Protein AF-A0A0F6R315-F1 (afdb_monomer)

Mean predicted aligned error: 1.96 Å

Organism: Cinnamomum camphora (NCBI:txid13429)

Solvent-accessible surface area (backbone atoms only — not comparable to full-atom values): 7982 Å² total; per-residue (Å²): 88,78,26,63,46,98,45,67,68,57,19,49,53,44,47,52,52,43,52,74,71,65,54,63,51,37,29,35,39,36,64,77,54,25,64,74,49,33,33,52,50,34,52,53,23,65,81,63,70,35,44,36,38,33,41,60,54,72,47,69,83,38,34,63,52,94,90,56,75,50,55,55,58,58,58,48,49,52,39,61,72,44,43,46,48,28,35,64,60,45,48,48,79,25,77,48,88,42,60,62,53,47,40,52,38,40,48,44,65,34,46,49,46,67,41,74,59,33,68,84,28,68,31,87,58,62,44,76,44,87,79,53,78,50,28,48,69,35,67,65,52,73,76,80,135

Nearest PDB structures (foldseek):
  4mkv-assembly1_A  TM=1.005E+00  e=8.716E-26  Pisum sativum
  2vdi-assembly1_E  TM=1.005E+00  e=4.556E-25  Chlamydomonas reinhardtii
  1rbl-assembly1_A  TM=1.005E+00  e=1.732E-24  Synechococcus elongatus PCC 6301
  6kyj-assembly1_A  TM=9.730E-01  e=3.110E-25  Oryza sativa
  7smk-assembly1_A  TM=9.695E-01  e=6.104E-23  Halothiobacillus neapolitanus c2

InterPro domains:
  IPR000685 Ribulose bisphosphate carboxylase, large subunit, C-terminal [PF00016] (1-145)
  IPR033966 RuBisCO [PTHR42704] (1-145)
  IPR036376 Ribulose bisphosphate carboxylase, large subunit, C-terminal domain superfamily [G3DSA:3.20.20.110] (1-145)
  IPR036376 Ribulose bisphosphate carboxylase, large subunit, C-terminal domain superfamily [SSF51649] (1-145)

pLDDT: mean 98.46, std 0.75, range [94.44, 98.94]

Foldseek 3Di:
DELQDPDLVSSVVVVVVCLVVVPQEYEYADVVSHLVSLLVVQVVCVVRNHAYAYEPPPVCVA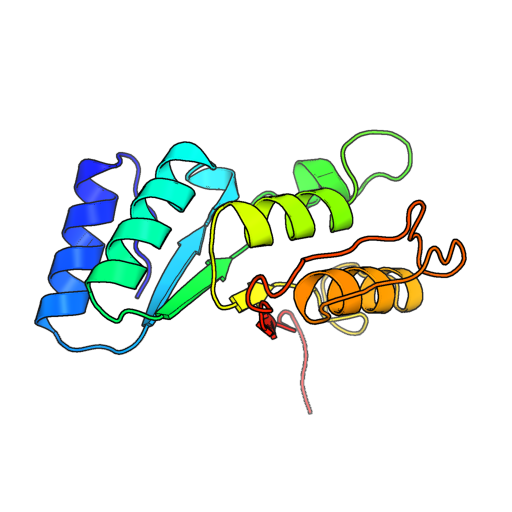AVDPVGHDHVLVVLLSDLVSHHQAYALEACPAPDDDDDLLSVQSLCVQAPQWDCQDVSNPRHHIDHNPPRHHHHYDYDHHDDD

Sequence (145 aa):
LNATAGTCEEMIKRAVFARELGVPIVMHDYLTGGFTANTTLAHYCRDNGLLLHIHRAMHAVIDRQKNHGMHFRVLAKALRMSGGDHVHAGTVVGKLEGERDITLGFVDLLRDDFIEKDRSRGIYFTQDWVSMPGVLPVASGGIHV

Radius of gyration: 15.63 Å; Cα contacts (8 Å, |Δi|>4): 244; chains: 1; bounding box: 34×31×40 Å

Secondary structure (DSSP, 8-state):
-B---SSHHHHHHHHHHHHHTT-SEEEEEHHHH-HHHHHHHHHHHHHHT-EEEEE-TTHHHHHS-TTSS--HHHHHHHHHHH--SEEE---SSSSS---HHHHHHHHHHHH-SEE---TTTT--S-EE-TTPPP-EEE--SS---

Structure (mmCIF, N/CA/C/O backbone):
data_AF-A0A0F6R315-F1
#
_entry.id   AF-A0A0F6R315-F1
#
loop_
_atom_site.group_PDB
_atom_site.id
_atom_site.type_symbol
_atom_site.label_atom_id
_atom_site.label_alt_id
_atom_site.label_comp_id
_atom_site.label_asym_id
_atom_site.label_entity_id
_atom_site.label_seq_id
_atom_site.pdbx_PDB_ins_code
_atom_site.Cartn_x
_atom_site.Cartn_y
_atom_site.Cartn_z
_atom_site.occupancy
_atom_site.B_iso_or_equiv
_atom_site.auth_seq_id
_atom_site.auth_comp_id
_atom_site.auth_asym_id
_atom_site.auth_atom_id
_atom_site.pdbx_PDB_model_num
ATOM 1 N N . LEU A 1 1 ? -12.553 2.797 7.175 1.00 97.50 1 LEU A N 1
ATOM 2 C CA . LEU A 1 1 ? -12.446 4.021 8.019 1.00 97.50 1 LEU A CA 1
ATOM 3 C C . LEU A 1 1 ? -10.987 4.484 8.056 1.00 97.50 1 LEU A C 1
ATOM 5 O O . LEU A 1 1 ? -10.133 3.614 8.143 1.00 97.50 1 LEU A O 1
ATOM 9 N N . ASN A 1 2 ? -10.673 5.785 7.947 1.00 98.75 2 ASN A N 1
ATOM 10 C CA . ASN A 1 2 ? -9.274 6.256 7.898 1.00 98.75 2 ASN A CA 1
ATOM 11 C C . ASN A 1 2 ? -8.669 6.458 9.301 1.00 98.75 2 ASN A C 1
ATOM 13 O O . ASN A 1 2 ? -9.157 7.281 10.077 1.00 98.75 2 ASN A O 1
ATOM 17 N N . ALA A 1 3 ? -7.599 5.717 9.601 1.00 98.81 3 ALA A N 1
ATOM 18 C CA . ALA A 1 3 ? -6.865 5.779 10.861 1.00 98.81 3 ALA A CA 1
ATOM 19 C C . ALA A 1 3 ? -5.721 6.810 10.851 1.00 98.81 3 ALA A C 1
ATOM 21 O O . ALA A 1 3 ? -5.224 7.147 11.919 1.00 98.81 3 ALA A O 1
ATOM 22 N N . THR A 1 4 ? -5.318 7.357 9.697 1.00 98.88 4 THR A N 1
ATOM 23 C CA . THR A 1 4 ? -4.233 8.352 9.615 1.00 98.88 4 THR A CA 1
ATOM 24 C C . THR A 1 4 ? -4.491 9.559 10.510 1.00 98.88 4 THR A C 1
ATOM 26 O O . THR A 1 4 ? -5.531 10.214 10.415 1.00 98.88 4 THR A O 1
ATOM 29 N N . ALA A 1 5 ? -3.520 9.876 11.364 1.00 98.75 5 ALA A N 1
ATOM 30 C CA . ALA A 1 5 ? -3.596 10.953 12.342 1.00 98.75 5 ALA A CA 1
ATOM 31 C C . ALA A 1 5 ? -2.242 11.662 12.501 1.00 98.75 5 ALA A C 1
ATOM 33 O O . ALA A 1 5 ? -1.224 11.191 12.002 1.00 98.75 5 ALA A O 1
ATOM 34 N N . GLY A 1 6 ? -2.238 12.804 13.198 1.00 98.50 6 GLY A N 1
ATOM 35 C CA . GLY A 1 6 ? -1.018 13.578 13.460 1.00 98.50 6 GLY A CA 1
ATOM 36 C C . GLY A 1 6 ? -0.100 12.978 14.532 1.00 98.50 6 GLY A C 1
ATOM 37 O O . GLY A 1 6 ? 1.062 13.363 14.610 1.00 98.50 6 GLY A O 1
ATOM 38 N N . THR A 1 7 ? -0.598 12.041 15.343 1.00 98.75 7 THR A N 1
ATOM 39 C CA . THR A 1 7 ? 0.187 11.293 16.336 1.00 98.75 7 THR A CA 1
ATOM 40 C C . THR A 1 7 ? -0.227 9.821 16.349 1.00 98.75 7 THR A C 1
ATOM 42 O O . THR A 1 7 ? -1.325 9.468 15.901 1.00 98.75 7 THR A O 1
ATOM 45 N N . CYS A 1 8 ? 0.643 8.947 16.865 1.00 98.69 8 CYS A N 1
ATOM 46 C CA . CYS A 1 8 ? 0.375 7.507 16.917 1.00 98.69 8 CYS A CA 1
ATOM 47 C C . CYS A 1 8 ? -0.778 7.169 17.873 1.00 98.69 8 CYS A C 1
ATOM 49 O O . CYS A 1 8 ? -1.555 6.257 17.599 1.00 98.69 8 CYS A O 1
ATOM 51 N N . GLU A 1 9 ? -0.933 7.921 18.962 1.00 98.75 9 GLU A N 1
ATOM 52 C CA . GLU A 1 9 ? -1.999 7.731 19.949 1.00 98.75 9 GLU A CA 1
ATOM 53 C C . GLU A 1 9 ? -3.373 7.952 19.312 1.00 98.75 9 GLU A C 1
ATOM 55 O O . GLU A 1 9 ? -4.272 7.127 19.469 1.00 98.75 9 GLU A O 1
ATOM 60 N N . GLU A 1 10 ? -3.530 9.024 18.529 1.00 98.88 10 GLU A N 1
ATOM 61 C CA . GLU A 1 10 ? -4.781 9.297 17.819 1.00 98.88 10 GLU A CA 1
ATOM 62 C C . GLU A 1 10 ? -5.024 8.300 16.677 1.00 98.88 10 GLU A C 1
ATOM 64 O O . GLU A 1 10 ? -6.171 7.923 16.431 1.00 98.88 10 GLU A O 1
ATOM 69 N N . MET A 1 11 ? -3.968 7.810 16.018 1.00 98.88 11 MET A N 1
ATOM 70 C CA . MET A 1 11 ? -4.085 6.742 15.020 1.00 98.88 11 MET A CA 1
ATOM 71 C C . MET A 1 11 ? -4.643 5.455 15.645 1.00 98.88 11 MET A C 1
ATOM 73 O O . MET A 1 11 ? -5.619 4.892 15.142 1.00 98.88 11 MET A O 1
ATOM 77 N N . ILE A 1 12 ? -4.071 5.010 16.769 1.00 98.81 12 ILE A N 1
ATOM 78 C CA . ILE A 1 12 ? -4.527 3.803 17.469 1.00 98.81 12 ILE A CA 1
ATOM 79 C C . ILE A 1 12 ? -5.920 3.998 18.062 1.00 98.81 12 ILE A C 1
ATOM 81 O O . ILE A 1 12 ? -6.759 3.115 17.914 1.00 98.81 12 ILE A O 1
ATOM 85 N N . LYS A 1 13 ? -6.229 5.160 18.646 1.00 98.88 13 LYS A N 1
ATOM 86 C CA . LYS A 1 13 ? -7.572 5.467 19.162 1.00 98.88 13 LYS A CA 1
ATOM 87 C C . LYS A 1 13 ? -8.659 5.302 18.094 1.00 98.88 13 LYS A C 1
ATOM 89 O O . LYS A 1 13 ? -9.717 4.740 18.371 1.00 98.88 13 LYS A O 1
ATOM 94 N N . ARG A 1 14 ? -8.393 5.734 16.856 1.00 98.88 14 ARG A N 1
ATOM 95 C CA . ARG A 1 14 ? -9.313 5.537 15.721 1.00 98.88 14 ARG A CA 1
ATOM 96 C C . ARG A 1 14 ? -9.441 4.067 15.324 1.00 98.88 14 ARG A C 1
ATOM 98 O O . ARG A 1 14 ? -10.549 3.623 15.035 1.00 98.88 14 ARG A O 1
ATOM 105 N N . ALA A 1 15 ? -8.336 3.321 15.313 1.00 98.81 15 ALA A N 1
ATOM 106 C CA . ALA A 1 15 ? -8.342 1.891 15.002 1.00 98.81 15 ALA A CA 1
ATOM 107 C C . ALA A 1 15 ? -9.098 1.070 16.064 1.00 98.81 15 ALA A C 1
ATOM 109 O O . ALA A 1 15 ? -9.893 0.204 15.705 1.00 98.81 15 ALA A O 1
ATOM 110 N N . VAL A 1 16 ? -8.926 1.400 17.349 1.00 98.88 16 VAL A N 1
ATOM 111 C CA . VAL A 1 16 ? -9.679 0.814 18.471 1.00 98.88 16 VAL A 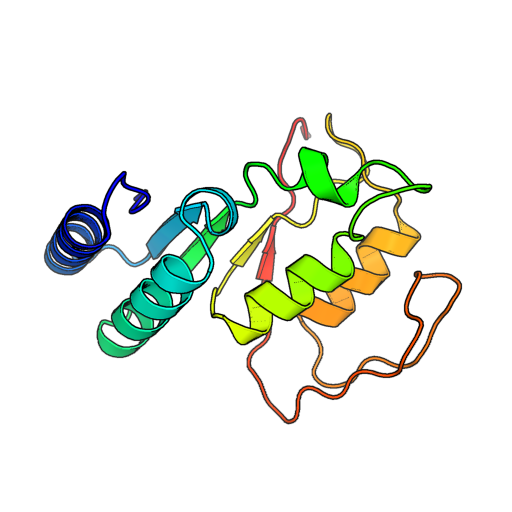CA 1
ATOM 112 C C . VAL A 1 16 ? -11.171 1.050 18.294 1.00 98.88 16 VAL A C 1
ATOM 114 O O . VAL A 1 16 ? -11.948 0.101 18.351 1.00 98.88 16 VAL A O 1
ATOM 117 N N . PHE A 1 17 ? -11.577 2.283 17.988 1.00 98.81 17 PHE A N 1
ATOM 118 C CA . PHE A 1 17 ? -12.990 2.574 17.767 1.00 98.81 17 PHE A CA 1
ATOM 119 C C . PHE A 1 17 ? -13.555 1.833 16.543 1.00 98.81 17 PHE A C 1
ATOM 121 O O . PHE A 1 17 ? -14.658 1.295 16.595 1.00 98.81 17 PHE A O 1
ATOM 128 N N . ALA A 1 18 ? -12.792 1.723 15.450 1.00 98.81 18 ALA A N 1
ATOM 129 C CA . ALA A 1 18 ? -13.195 0.917 14.295 1.00 98.81 18 ALA A CA 1
ATOM 130 C C . ALA A 1 18 ? -13.383 -0.568 14.663 1.00 98.81 18 ALA A C 1
ATOM 132 O O . ALA A 1 18 ? -14.367 -1.186 14.255 1.00 98.81 18 ALA A O 1
ATOM 133 N N . ARG A 1 19 ? -12.478 -1.123 15.476 1.00 98.56 19 ARG A N 1
ATOM 134 C CA . ARG A 1 19 ? -12.582 -2.486 16.008 1.00 98.56 19 ARG A CA 1
ATOM 135 C C . ARG A 1 19 ? -13.831 -2.663 16.872 1.00 98.56 19 ARG A C 1
ATOM 137 O O . ARG A 1 19 ? -14.525 -3.661 16.720 1.00 98.56 19 ARG A O 1
ATOM 144 N N . GLU A 1 20 ? -14.135 -1.718 17.760 1.00 98.62 20 GLU A N 1
ATOM 145 C CA . GLU A 1 20 ? -15.338 -1.753 18.612 1.00 98.62 20 GLU A CA 1
ATOM 146 C C . GLU A 1 20 ? -16.640 -1.721 17.805 1.00 98.62 20 GLU A C 1
ATOM 148 O O . GLU A 1 20 ? -17.602 -2.395 18.166 1.00 98.62 20 GLU A O 1
ATOM 153 N N . LEU A 1 21 ? -16.655 -1.001 16.681 1.00 98.62 21 LEU A N 1
ATOM 154 C CA . LEU A 1 21 ? -17.780 -1.003 15.743 1.00 98.62 21 LEU A CA 1
ATOM 155 C C . LEU A 1 21 ? -17.917 -2.316 14.954 1.00 98.62 21 LEU A C 1
ATOM 157 O O . LEU A 1 21 ? -18.904 -2.489 14.241 1.00 98.62 21 LEU A O 1
ATOM 161 N N . GLY A 1 22 ? -16.936 -3.220 15.031 1.00 98.38 22 GLY A N 1
ATOM 162 C CA . GLY A 1 22 ? -16.938 -4.484 14.295 1.00 98.38 22 GLY A CA 1
ATOM 163 C C . GLY A 1 22 ? -16.832 -4.316 12.777 1.00 98.38 22 GLY A C 1
ATOM 164 O O . GLY A 1 22 ? -17.269 -5.197 12.035 1.00 98.38 22 GLY A O 1
ATOM 165 N N . VAL A 1 23 ? -16.290 -3.192 12.286 1.00 98.75 23 VAL A N 1
ATOM 166 C CA . VAL A 1 23 ? -16.073 -3.021 10.841 1.00 98.75 23 VAL A CA 1
ATOM 167 C C . VAL A 1 23 ? -14.899 -3.887 10.371 1.00 98.75 23 VAL A C 1
ATOM 169 O O . VAL A 1 23 ? -13.943 -4.071 11.119 1.00 98.75 23 VAL A O 1
ATOM 172 N N . PRO A 1 24 ? -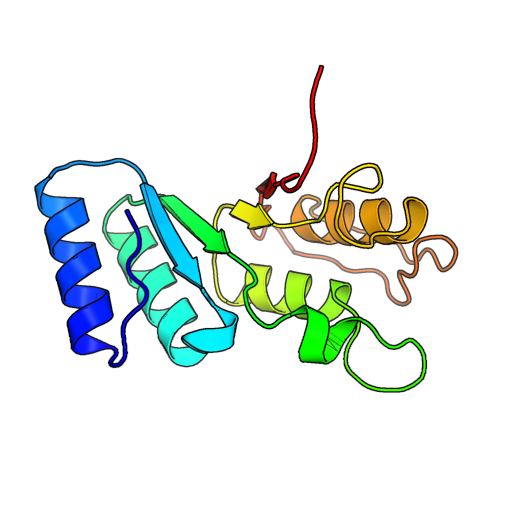14.907 -4.386 9.124 1.00 98.44 24 PRO A N 1
ATOM 173 C CA . PRO A 1 24 ? -13.897 -5.348 8.684 1.00 98.44 24 PRO A CA 1
ATOM 174 C C . PRO A 1 24 ? -12.576 -4.706 8.241 1.00 98.44 24 PRO A C 1
ATOM 176 O O . PRO A 1 24 ? -11.583 -5.409 8.089 1.00 98.44 24 PRO A O 1
ATOM 179 N N . ILE A 1 25 ? -12.561 -3.396 7.954 1.00 98.88 25 ILE A N 1
ATOM 180 C CA . ILE A 1 25 ? -11.438 -2.745 7.271 1.00 98.88 25 ILE A CA 1
ATOM 181 C C . ILE A 1 25 ? -11.226 -1.286 7.693 1.00 98.88 25 ILE A C 1
ATOM 183 O O . ILE A 1 25 ? -12.150 -0.459 7.746 1.00 98.88 25 ILE A O 1
ATOM 187 N N . VAL A 1 26 ? -9.961 -0.943 7.915 1.00 98.94 26 VAL A N 1
ATOM 188 C CA . VAL A 1 26 ? -9.475 0.429 8.092 1.00 98.94 26 VAL A CA 1
ATOM 189 C C . VAL A 1 26 ? -8.511 0.800 6.967 1.00 98.94 26 VAL A C 1
ATOM 191 O O . VAL A 1 26 ? -8.145 -0.035 6.144 1.00 98.94 26 VAL A O 1
ATOM 194 N N . MET A 1 27 ? -8.133 2.074 6.889 1.00 98.94 27 MET A N 1
ATOM 195 C CA . MET A 1 27 ? -7.132 2.541 5.935 1.00 98.94 27 MET A CA 1
ATOM 196 C C . MET A 1 27 ? -6.088 3.450 6.573 1.00 98.94 27 MET A C 1
ATOM 198 O O . MET A 1 27 ? -6.373 4.089 7.588 1.00 98.94 27 MET A O 1
ATOM 202 N N . HIS A 1 28 ? -4.913 3.521 5.948 1.00 98.94 28 HIS A N 1
ATOM 203 C CA . HIS A 1 28 ? -3.801 4.361 6.381 1.00 98.94 28 HIS A CA 1
ATOM 204 C C . HIS A 1 28 ? -2.998 4.915 5.192 1.00 98.94 28 HIS A C 1
ATOM 206 O O . HIS A 1 28 ? -2.667 4.199 4.245 1.00 98.94 28 HIS A O 1
ATOM 212 N N . ASP A 1 29 ? -2.664 6.200 5.257 1.00 98.88 29 ASP A N 1
ATOM 213 C CA . ASP A 1 29 ? -1.712 6.879 4.382 1.00 98.88 29 ASP A CA 1
ATOM 214 C C . ASP A 1 29 ? -0.270 6.628 4.865 1.00 98.88 29 ASP A C 1
ATOM 216 O O . ASP A 1 29 ? 0.305 7.414 5.618 1.00 98.88 29 ASP A O 1
ATOM 220 N N . TYR A 1 30 ? 0.331 5.507 4.460 1.00 98.69 30 TYR A N 1
ATOM 221 C CA . TYR A 1 30 ? 1.579 5.013 5.068 1.00 98.69 30 TYR A CA 1
ATOM 222 C C . TYR A 1 30 ? 2.811 5.910 4.878 1.00 98.69 30 TYR A C 1
ATOM 224 O O . TYR A 1 30 ? 3.707 5.889 5.718 1.00 98.69 30 TYR A O 1
ATOM 232 N N . LEU A 1 31 ? 2.885 6.690 3.794 1.00 98.62 31 LEU A N 1
ATOM 233 C CA . LEU A 1 31 ? 4.029 7.578 3.546 1.00 98.62 31 LEU A CA 1
ATOM 234 C C . LEU A 1 31 ? 3.929 8.868 4.353 1.00 98.62 31 LEU A C 1
ATOM 236 O O . LEU A 1 31 ? 4.927 9.308 4.912 1.00 98.62 31 LEU A O 1
ATOM 240 N N . THR A 1 3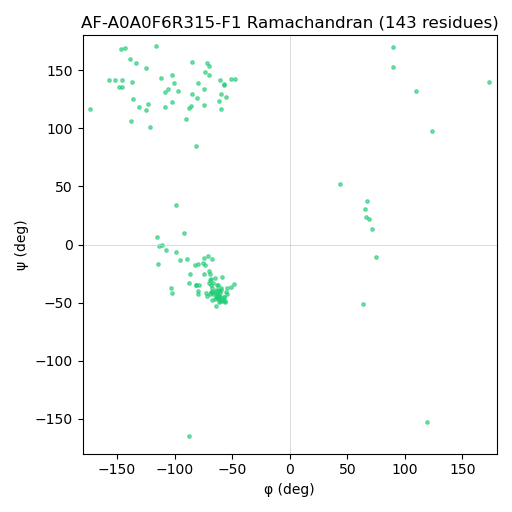2 ? 2.739 9.464 4.430 1.00 98.75 32 THR A N 1
ATOM 241 C CA . THR A 1 32 ? 2.530 10.709 5.179 1.00 98.75 32 THR A CA 1
ATOM 242 C C . THR A 1 32 ? 2.420 10.458 6.680 1.00 98.75 32 THR A C 1
ATOM 244 O O . THR A 1 32 ? 2.915 11.269 7.454 1.00 98.75 32 THR A O 1
ATOM 247 N N . GLY A 1 33 ? 1.828 9.332 7.098 1.00 98.62 33 GLY A N 1
ATOM 248 C CA . GLY A 1 33 ? 1.870 8.865 8.488 1.00 98.62 33 GLY A CA 1
ATOM 249 C C . GLY A 1 33 ? 3.234 8.284 8.884 1.00 98.62 33 GLY A C 1
ATOM 250 O O . GLY A 1 33 ? 3.617 8.323 10.050 1.00 98.62 33 GLY A O 1
ATOM 251 N N . GLY A 1 34 ? 3.995 7.789 7.906 1.00 98.69 34 GLY A N 1
ATOM 252 C CA . GLY A 1 34 ? 5.338 7.246 8.076 1.00 98.69 34 GLY A CA 1
ATOM 253 C C . GLY A 1 34 ? 5.369 5.745 8.385 1.00 98.69 34 GLY A C 1
ATOM 254 O O . GLY A 1 34 ? 4.455 5.173 8.983 1.00 98.69 34 GLY A O 1
ATOM 255 N N . PHE A 1 35 ? 6.476 5.098 8.007 1.00 98.81 35 PHE A N 1
ATOM 256 C CA . PHE A 1 35 ? 6.665 3.652 8.166 1.00 98.81 35 PHE A CA 1
ATOM 257 C C . PHE A 1 35 ? 6.593 3.180 9.624 1.00 98.81 35 PHE A C 1
ATOM 259 O O . PHE A 1 35 ? 6.021 2.127 9.884 1.00 98.81 35 PHE A O 1
ATOM 266 N N . THR A 1 36 ? 7.109 3.955 10.585 1.00 98.88 36 THR A N 1
ATOM 267 C CA . THR A 1 36 ? 7.041 3.603 12.016 1.00 98.88 36 THR A CA 1
ATOM 268 C C . THR A 1 36 ? 5.593 3.470 12.499 1.00 98.88 36 THR A C 1
ATOM 270 O O . THR A 1 36 ? 5.241 2.487 13.157 1.00 98.88 36 THR A O 1
ATOM 273 N N . ALA A 1 37 ? 4.735 4.425 12.125 1.00 98.81 37 ALA A N 1
ATOM 274 C CA . ALA A 1 37 ? 3.314 4.389 12.452 1.00 98.81 37 ALA A CA 1
ATOM 275 C C . ALA A 1 37 ? 2.605 3.261 11.686 1.00 98.81 37 ALA A C 1
ATOM 277 O O . ALA A 1 37 ? 1.834 2.507 12.275 1.00 98.81 37 ALA A O 1
ATOM 278 N N . ASN A 1 38 ? 2.924 3.080 10.398 1.00 98.94 38 ASN A N 1
ATOM 279 C CA . ASN A 1 38 ? 2.318 2.033 9.580 1.00 98.94 38 ASN A CA 1
ATOM 280 C C . ASN A 1 38 ? 2.582 0.624 10.124 1.00 98.94 38 ASN A C 1
ATOM 282 O O . ASN A 1 38 ? 1.639 -0.141 10.282 1.00 98.94 38 ASN A O 1
ATOM 286 N N . THR A 1 39 ? 3.831 0.294 10.462 1.00 98.94 39 THR A N 1
ATOM 287 C CA . THR A 1 39 ? 4.172 -1.023 11.025 1.00 98.94 39 THR A CA 1
ATOM 288 C C . THR A 1 39 ? 3.471 -1.247 12.368 1.00 98.94 39 THR A C 1
ATOM 290 O O . THR A 1 39 ? 2.939 -2.327 12.618 1.00 98.94 39 THR A O 1
ATOM 293 N N . THR A 1 40 ? 3.384 -0.208 13.208 1.00 98.88 40 THR A N 1
ATOM 294 C CA . THR A 1 40 ? 2.609 -0.253 14.462 1.00 98.88 40 THR A CA 1
ATOM 295 C C . THR A 1 40 ? 1.137 -0.579 14.198 1.00 98.88 40 THR A C 1
ATOM 297 O O . THR A 1 40 ? 0.565 -1.464 14.835 1.00 98.88 40 THR A O 1
ATOM 300 N N . LEU A 1 41 ? 0.521 0.103 13.230 1.00 98.94 41 LEU A N 1
ATOM 301 C CA . LEU A 1 41 ? -0.876 -0.118 12.872 1.00 98.94 41 LEU A CA 1
ATOM 302 C C . LEU A 1 41 ? -1.102 -1.493 12.229 1.00 98.94 41 LEU A C 1
ATOM 304 O O . LEU A 1 41 ? -2.117 -2.124 12.510 1.00 98.94 41 LEU A O 1
ATOM 308 N N . ALA A 1 42 ? -0.171 -1.978 11.407 1.00 98.94 42 ALA A N 1
ATOM 309 C CA . ALA A 1 42 ? -0.249 -3.296 10.785 1.00 98.94 42 ALA A CA 1
ATOM 310 C C . ALA A 1 42 ? -0.233 -4.422 11.828 1.00 98.94 42 ALA A C 1
ATOM 312 O O . ALA A 1 42 ? -1.047 -5.342 11.742 1.00 98.94 42 ALA A O 1
ATOM 313 N N . HIS A 1 43 ? 0.625 -4.322 12.851 1.00 98.94 43 HIS A N 1
ATOM 314 C CA . HIS A 1 43 ? 0.612 -5.253 13.984 1.00 98.94 43 HIS A CA 1
ATOM 315 C C . HIS A 1 43 ? -0.719 -5.195 14.742 1.00 98.94 43 HIS A C 1
ATOM 317 O O . HIS A 1 43 ? -1.344 -6.228 14.964 1.00 98.94 43 HIS A O 1
ATOM 323 N N . TYR A 1 44 ? -1.212 -3.990 15.052 1.00 98.88 44 TYR A N 1
ATOM 324 C CA . TYR A 1 44 ? -2.512 -3.837 15.708 1.00 98.88 44 TYR A CA 1
ATOM 325 C C . TYR A 1 44 ? -3.646 -4.487 14.898 1.00 98.88 44 TYR A C 1
ATOM 327 O O . TYR A 1 44 ? -4.477 -5.201 15.456 1.00 98.88 44 TYR A O 1
ATOM 335 N N . CYS A 1 45 ? -3.671 -4.269 13.580 1.00 98.88 45 CYS A N 1
ATOM 336 C CA . CYS A 1 45 ? -4.679 -4.834 12.685 1.00 98.88 45 CYS A CA 1
ATOM 337 C C . CYS A 1 45 ? -4.625 -6.367 12.654 1.00 98.88 45 CYS A C 1
ATOM 339 O O . CYS A 1 45 ? -5.672 -7.009 12.747 1.00 98.88 45 CYS A O 1
ATOM 341 N N . ARG A 1 46 ? -3.417 -6.950 12.611 1.00 98.75 46 ARG A N 1
ATOM 342 C CA . ARG A 1 46 ? -3.204 -8.402 12.695 1.00 98.75 46 ARG A CA 1
ATOM 343 C C . ARG A 1 46 ? -3.809 -8.994 13.965 1.00 98.75 46 ARG A C 1
ATOM 345 O O . ARG A 1 46 ? -4.547 -9.971 13.874 1.00 98.75 46 ARG A O 1
ATOM 352 N N . ASP A 1 47 ? -3.530 -8.386 15.112 1.00 98.81 47 ASP A N 1
ATOM 353 C CA . ASP A 1 47 ? -3.965 -8.893 16.419 1.00 98.81 47 ASP A CA 1
ATOM 354 C C . ASP A 1 47 ? -5.469 -8.696 16.666 1.00 98.81 47 ASP A C 1
ATOM 356 O O . ASP A 1 47 ? -6.054 -9.342 17.534 1.00 98.81 47 ASP A O 1
ATOM 360 N N . ASN A 1 48 ? -6.111 -7.809 15.899 1.00 98.75 48 ASN A N 1
ATOM 361 C CA . ASN A 1 48 ? -7.512 -7.428 16.083 1.00 98.75 48 ASN A CA 1
ATOM 362 C C . ASN A 1 48 ? -8.430 -7.816 14.916 1.00 98.75 48 ASN A C 1
ATOM 364 O O . ASN A 1 48 ? -9.603 -7.446 14.928 1.00 98.75 48 ASN A O 1
ATOM 368 N N . GLY A 1 49 ? -7.928 -8.559 13.925 1.00 98.50 49 GLY A N 1
ATOM 369 C CA . GLY A 1 49 ? -8.731 -9.038 12.797 1.00 98.50 49 GLY A CA 1
ATOM 370 C C . GLY A 1 49 ? -9.268 -7.925 11.892 1.00 98.50 49 GLY A C 1
ATOM 371 O O . GLY A 1 49 ? -10.343 -8.078 11.315 1.00 98.50 49 GLY A O 1
ATOM 372 N N . LEU A 1 50 ? -8.545 -6.807 11.776 1.00 98.88 50 LEU A N 1
ATOM 373 C CA . LEU A 1 50 ? -8.877 -5.724 10.850 1.00 98.88 50 LEU A CA 1
ATOM 374 C C . LEU A 1 50 ? -8.066 -5.871 9.564 1.00 98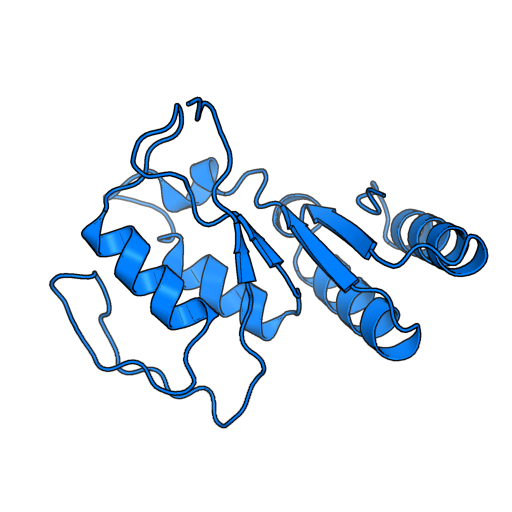.88 50 LEU A C 1
ATOM 376 O O . LEU A 1 50 ? -6.845 -5.990 9.619 1.00 98.88 50 LEU A O 1
ATOM 380 N N . LEU A 1 51 ? -8.725 -5.777 8.410 1.00 98.88 51 LEU A N 1
ATOM 381 C CA . LEU A 1 51 ? -8.020 -5.545 7.152 1.00 98.88 51 LEU A CA 1
ATOM 382 C C . LEU A 1 51 ? -7.467 -4.113 7.122 1.00 98.88 51 LEU A C 1
ATOM 384 O O . LEU A 1 51 ? -8.099 -3.170 7.616 1.00 98.88 51 LEU A O 1
ATOM 388 N N . LEU A 1 52 ? -6.310 -3.936 6.490 1.00 98.94 52 LEU A N 1
ATOM 389 C CA . LEU A 1 52 ? -5.593 -2.671 6.391 1.00 98.94 52 LEU A CA 1
ATOM 390 C C . LEU A 1 52 ? -5.385 -2.263 4.927 1.00 98.94 52 LEU A C 1
ATOM 392 O O . LEU A 1 52 ? -4.476 -2.730 4.238 1.00 98.94 52 LEU A O 1
ATOM 396 N N . HIS A 1 53 ? -6.212 -1.330 4.454 1.00 98.94 53 HIS A N 1
ATOM 397 C CA . HIS A 1 53 ? -6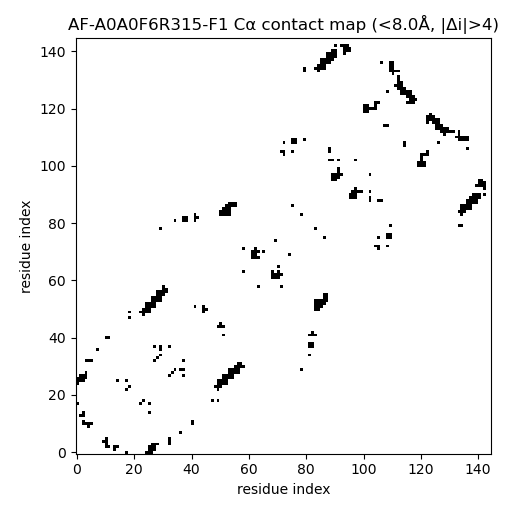.055 -0.707 3.140 1.00 98.94 53 HIS A CA 1
ATOM 398 C C . HIS A 1 53 ? -5.004 0.403 3.169 1.00 98.94 53 HIS A C 1
ATOM 400 O O . HIS A 1 53 ? -5.127 1.369 3.923 1.00 98.94 53 HIS A O 1
ATOM 406 N N . ILE A 1 54 ? -4.009 0.335 2.291 1.00 98.94 54 ILE A N 1
ATOM 407 C CA . ILE A 1 54 ? -2.945 1.334 2.234 1.00 98.94 54 ILE A CA 1
ATOM 408 C C . ILE A 1 54 ? -3.163 2.292 1.075 1.00 98.94 54 ILE A C 1
ATOM 410 O O . ILE A 1 54 ? -3.206 1.916 -0.100 1.00 98.94 54 ILE A O 1
ATOM 414 N N . HIS A 1 55 ? -3.233 3.573 1.410 1.00 98.88 55 HIS A N 1
ATOM 415 C CA . HIS A 1 55 ? -3.214 4.642 0.433 1.00 98.88 55 HIS A CA 1
ATOM 416 C C . HIS A 1 55 ? -1.808 5.255 0.356 1.00 98.88 55 HIS A C 1
ATOM 418 O O . HIS A 1 55 ? -1.113 5.424 1.355 1.00 98.88 55 HIS A O 1
ATOM 424 N N . ARG A 1 56 ? -1.351 5.558 -0.863 1.00 98.56 56 ARG A N 1
ATOM 425 C CA . ARG A 1 56 ? 0.032 5.983 -1.139 1.00 98.56 56 ARG A CA 1
ATOM 426 C C . ARG A 1 56 ? 0.188 7.498 -1.265 1.00 98.56 56 ARG A C 1
ATOM 428 O O . ARG A 1 56 ? 0.967 7.962 -2.092 1.00 98.56 56 ARG A O 1
ATOM 435 N N . ALA A 1 57 ? -0.580 8.287 -0.512 1.00 98.69 57 ALA A N 1
ATOM 436 C CA . ALA A 1 57 ? -0.473 9.750 -0.545 1.00 98.69 57 ALA A CA 1
ATOM 437 C C . ALA A 1 57 ? 1.001 10.192 -0.448 1.00 98.69 57 ALA A C 1
ATOM 439 O O . ALA A 1 57 ? 1.771 9.562 0.265 1.00 98.69 57 ALA A O 1
ATOM 440 N N . MET A 1 58 ? 1.393 11.244 -1.177 1.00 98.50 58 MET A N 1
ATOM 441 C CA . MET A 1 58 ? 2.780 11.742 -1.297 1.00 98.50 58 MET A CA 1
ATOM 442 C C . MET A 1 58 ? 3.740 10.911 -2.176 1.00 98.50 58 MET A C 1
ATOM 444 O O . MET A 1 58 ? 4.792 11.433 -2.534 1.00 98.50 58 MET A O 1
ATOM 448 N N . HIS A 1 59 ? 3.396 9.696 -2.628 1.00 98.62 59 HIS A N 1
ATOM 449 C CA . HIS A 1 59 ? 4.340 8.849 -3.387 1.00 98.62 59 HIS A CA 1
ATOM 450 C C . HIS A 1 59 ? 4.951 9.534 -4.627 1.00 98.62 59 HIS A C 1
ATOM 452 O O . HIS A 1 59 ? 6.163 9.482 -4.820 1.00 98.62 59 HIS A O 1
ATOM 458 N N . ALA A 1 60 ? 4.142 10.265 -5.402 1.00 98.19 60 ALA A N 1
ATOM 459 C CA . ALA A 1 60 ? 4.567 10.935 -6.634 1.00 98.19 60 ALA A CA 1
ATOM 460 C C . ALA A 1 60 ? 5.545 12.103 -6.416 1.00 98.19 60 ALA A C 1
ATOM 462 O O . ALA A 1 60 ? 6.162 12.572 -7.371 1.00 98.19 60 ALA A O 1
ATOM 463 N N . VAL A 1 61 ? 5.723 12.562 -5.171 1.00 98.69 61 VAL A N 1
ATOM 464 C CA . VAL A 1 61 ? 6.810 13.488 -4.809 1.00 98.69 61 VAL A CA 1
ATOM 465 C C . VAL A 1 61 ? 8.169 12.787 -4.919 1.00 98.69 61 VAL A C 1
ATOM 467 O O . VAL A 1 61 ? 9.171 13.424 -5.225 1.00 98.69 61 VAL A O 1
ATOM 470 N N . ILE A 1 62 ? 8.195 11.473 -4.694 1.00 98.56 62 ILE A N 1
ATOM 471 C CA . ILE A 1 62 ? 9.403 10.652 -4.591 1.00 98.56 62 ILE A CA 1
ATOM 472 C C . ILE A 1 62 ? 9.634 9.832 -5.866 1.00 98.56 62 ILE A C 1
ATOM 474 O O . ILE A 1 62 ? 10.780 9.638 -6.263 1.00 98.56 62 ILE A O 1
ATOM 478 N N . ASP A 1 63 ? 8.574 9.320 -6.496 1.00 98.38 63 ASP A N 1
ATOM 479 C CA . ASP A 1 63 ? 8.688 8.247 -7.494 1.00 98.38 63 ASP A CA 1
ATOM 480 C C . ASP A 1 63 ? 8.380 8.637 -8.943 1.00 98.38 63 ASP A C 1
ATOM 482 O O . ASP A 1 63 ? 8.488 7.794 -9.837 1.00 98.38 63 ASP A O 1
ATOM 486 N N . ARG A 1 64 ? 8.026 9.902 -9.190 1.00 98.06 64 ARG A N 1
ATOM 487 C CA . ARG A 1 64 ? 7.568 10.344 -10.510 1.00 98.06 64 ARG A CA 1
ATOM 488 C C . ARG A 1 64 ? 8.700 10.601 -11.502 1.00 98.06 64 ARG A C 1
ATOM 490 O O . ARG A 1 64 ? 8.569 10.307 -12.686 1.00 98.06 64 ARG A O 1
ATOM 497 N N . GLN A 1 65 ? 9.797 11.201 -11.051 1.00 98.25 65 GLN A N 1
ATOM 498 C CA . GLN A 1 65 ? 10.867 11.635 -11.948 1.00 98.25 65 GLN A CA 1
ATOM 499 C C . GLN A 1 65 ? 11.844 10.490 -12.233 1.00 98.25 65 GLN A C 1
ATOM 501 O O . GLN A 1 65 ? 12.357 9.844 -11.325 1.00 98.25 65 GLN A O 1
ATOM 506 N N . LYS A 1 66 ? 12.146 10.243 -13.514 1.00 97.25 66 LYS A N 1
ATOM 507 C CA . LYS A 1 66 ? 13.063 9.156 -13.916 1.00 97.25 66 LYS A CA 1
ATOM 508 C C . LYS A 1 66 ? 14.521 9.409 -13.519 1.00 97.25 66 LYS A C 1
ATOM 510 O O . LYS A 1 66 ? 15.292 8.462 -13.411 1.00 97.25 66 LYS A O 1
ATOM 515 N N . ASN A 1 67 ? 14.911 10.670 -13.362 1.00 97.62 67 ASN A N 1
ATOM 516 C CA . ASN A 1 67 ? 16.292 11.096 -13.133 1.00 97.62 67 ASN A CA 1
ATOM 517 C C . ASN A 1 67 ? 16.647 11.299 -11.650 1.00 97.62 67 ASN A C 1
ATOM 519 O O . ASN A 1 67 ? 17.828 11.436 -11.341 1.00 97.62 67 ASN A O 1
ATOM 523 N N . HIS A 1 68 ? 15.670 11.340 -10.741 1.00 98.44 68 HIS A N 1
ATOM 524 C CA . HIS A 1 68 ? 15.911 11.514 -9.310 1.00 98.44 68 HIS A CA 1
ATOM 525 C C . HIS A 1 68 ? 14.744 10.969 -8.483 1.00 98.44 68 HIS A C 1
ATOM 527 O O . HIS A 1 68 ? 13.588 11.173 -8.845 1.00 98.44 68 HIS A O 1
ATOM 533 N N . GLY A 1 69 ? 15.050 10.334 -7.351 1.00 98.38 69 GLY A N 1
ATOM 534 C CA . GLY A 1 69 ? 14.059 9.821 -6.408 1.00 98.38 69 GLY A CA 1
ATOM 535 C C . GLY A 1 69 ? 14.139 8.308 -6.217 1.00 98.38 69 GLY A C 1
ATOM 536 O O . GLY A 1 69 ? 15.200 7.702 -6.373 1.00 98.38 69 GLY A O 1
ATOM 537 N N . MET A 1 70 ? 13.011 7.691 -5.864 1.00 98.75 70 MET A N 1
ATOM 538 C CA . MET A 1 70 ? 12.899 6.246 -5.650 1.00 98.75 70 MET A CA 1
ATOM 539 C C . MET A 1 70 ? 11.697 5.705 -6.406 1.00 98.75 70 MET A C 1
ATOM 541 O O . MET A 1 70 ? 10.565 6.052 -6.100 1.00 98.75 70 MET A O 1
ATOM 545 N N . HIS A 1 71 ? 11.923 4.809 -7.360 1.00 98.62 71 HIS A N 1
ATOM 546 C CA . HIS A 1 71 ? 10.833 4.239 -8.145 1.00 98.62 71 HIS A CA 1
ATOM 547 C C . HIS A 1 71 ? 9.809 3.485 -7.270 1.00 98.62 71 HIS A C 1
ATOM 549 O O . HIS A 1 71 ? 10.205 2.718 -6.388 1.00 98.62 71 HIS A O 1
ATOM 555 N N . PHE A 1 72 ? 8.510 3.594 -7.589 1.00 98.69 72 PHE A N 1
ATOM 556 C CA . PHE A 1 72 ? 7.401 3.045 -6.789 1.00 98.69 72 PHE A CA 1
ATOM 557 C C . PHE A 1 72 ? 7.566 1.566 -6.420 1.00 98.69 72 PHE A C 1
ATOM 559 O O . PHE A 1 72 ? 7.256 1.174 -5.305 1.00 98.69 72 PHE A O 1
ATOM 566 N N . ARG A 1 73 ? 8.127 0.736 -7.310 1.00 98.75 73 ARG A N 1
ATOM 567 C CA . ARG A 1 73 ? 8.456 -0.675 -7.015 1.00 98.75 73 ARG A CA 1
ATOM 568 C C . ARG A 1 73 ? 9.228 -0.880 -5.701 1.00 98.75 73 ARG A C 1
ATOM 570 O O . ARG A 1 73 ? 9.034 -1.891 -5.043 1.00 98.75 73 ARG A O 1
ATOM 577 N N . VAL A 1 74 ? 10.097 0.059 -5.316 1.00 98.88 74 VAL A N 1
ATOM 578 C CA . VAL A 1 74 ? 10.831 0.006 -4.040 1.00 98.88 74 VAL A CA 1
ATOM 579 C C . VAL A 1 74 ? 9.882 0.291 -2.877 1.00 98.88 74 VAL A C 1
ATOM 581 O O . VAL A 1 74 ? 9.878 -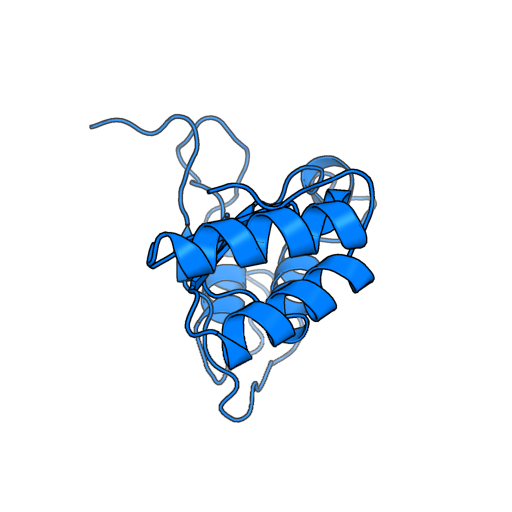0.446 -1.896 1.00 98.88 74 VAL A O 1
ATOM 584 N N . LEU A 1 75 ? 9.030 1.308 -3.018 1.00 98.81 75 LEU A N 1
ATOM 585 C CA . LEU A 1 75 ? 7.999 1.659 -2.041 1.00 98.81 75 LEU A CA 1
ATOM 586 C C . LEU A 1 75 ? 6.949 0.545 -1.875 1.00 98.81 75 LEU A C 1
ATOM 588 O O . LEU A 1 75 ? 6.494 0.309 -0.762 1.00 98.81 75 LEU A O 1
ATOM 592 N N . ALA A 1 76 ? 6.617 -0.173 -2.951 1.00 98.81 76 ALA A N 1
ATOM 593 C CA . ALA A 1 76 ? 5.724 -1.328 -2.948 1.00 98.81 76 ALA A CA 1
ATOM 594 C C . ALA A 1 76 ? 6.308 -2.502 -2.143 1.00 98.81 76 ALA A C 1
ATOM 596 O O . ALA A 1 76 ? 5.626 -3.048 -1.279 1.00 98.81 76 ALA A O 1
ATOM 597 N N . LYS A 1 77 ? 7.593 -2.838 -2.353 1.00 98.94 77 LYS A N 1
ATOM 598 C CA . LYS A 1 77 ? 8.298 -3.836 -1.527 1.00 98.94 77 LYS A CA 1
ATOM 599 C C . LYS A 1 77 ? 8.375 -3.398 -0.063 1.00 98.94 77 LYS A C 1
ATOM 601 O O . LYS A 1 77 ? 8.102 -4.196 0.826 1.00 98.94 77 LYS A O 1
ATOM 606 N N . ALA A 1 78 ? 8.723 -2.133 0.186 1.00 98.88 78 ALA A N 1
ATOM 607 C CA . ALA A 1 78 ? 8.798 -1.577 1.536 1.00 98.88 78 ALA A CA 1
ATOM 608 C C . ALA A 1 78 ? 7.449 -1.657 2.264 1.00 98.88 78 ALA A C 1
ATOM 610 O O . ALA A 1 78 ? 7.410 -1.996 3.443 1.00 98.88 78 ALA A O 1
ATOM 611 N N . LEU A 1 79 ? 6.345 -1.406 1.556 1.00 98.81 79 LEU A N 1
ATOM 612 C CA . LEU A 1 79 ? 5.008 -1.565 2.110 1.00 98.81 79 LEU A CA 1
ATOM 613 C C . LEU A 1 79 ? 4.678 -3.034 2.390 1.00 98.81 79 LEU A C 1
ATOM 615 O O . LEU A 1 79 ? 4.258 -3.334 3.502 1.00 98.81 79 LEU A O 1
ATOM 619 N N . ARG A 1 80 ? 4.922 -3.957 1.447 1.00 98.81 80 ARG A N 1
ATOM 620 C CA . ARG A 1 80 ? 4.678 -5.398 1.663 1.00 98.81 80 ARG A CA 1
ATOM 621 C C . ARG A 1 80 ? 5.408 -5.921 2.909 1.00 98.81 80 ARG A C 1
ATOM 623 O O . ARG A 1 80 ? 4.829 -6.688 3.665 1.00 98.81 80 ARG A O 1
ATOM 630 N N . MET A 1 81 ? 6.621 -5.425 3.171 1.00 98.88 81 MET A N 1
ATOM 631 C CA . MET A 1 81 ? 7.372 -5.726 4.398 1.00 98.88 81 MET A CA 1
ATOM 632 C C . MET A 1 81 ? 6.819 -5.030 5.654 1.00 98.88 81 MET A C 1
ATOM 634 O O . MET A 1 81 ? 6.782 -5.644 6.713 1.00 98.88 81 MET A O 1
ATOM 638 N N . SER A 1 82 ? 6.418 -3.755 5.567 1.00 98.81 82 SER A N 1
ATOM 639 C CA . SER A 1 82 ? 5.860 -3.001 6.707 1.00 98.81 82 SER A CA 1
ATOM 640 C C . SER A 1 82 ? 4.480 -3.511 7.135 1.00 98.81 82 SER A C 1
ATOM 642 O O . SER A 1 82 ? 4.143 -3.448 8.315 1.00 98.81 82 SER A O 1
ATOM 644 N N . GLY A 1 83 ? 3.703 -4.032 6.185 1.00 98.81 83 GLY A N 1
ATOM 645 C CA . GLY A 1 83 ? 2.373 -4.584 6.396 1.00 98.81 83 GLY A CA 1
ATOM 646 C C . GLY A 1 83 ? 1.264 -3.714 5.800 1.00 98.81 83 GLY A C 1
ATOM 647 O O . GLY A 1 83 ? 1.206 -2.498 5.998 1.00 98.81 83 GLY A O 1
ATOM 648 N N . GLY A 1 84 ? 0.370 -4.373 5.070 1.00 98.75 84 GLY A N 1
ATOM 649 C CA . GLY A 1 84 ? -0.821 -3.812 4.447 1.00 98.75 84 GLY A CA 1
ATOM 650 C C . GLY A 1 84 ? -1.473 -4.871 3.565 1.00 98.75 84 GLY A C 1
ATOM 651 O O . GLY A 1 84 ? -0.767 -5.611 2.887 1.00 98.75 84 GLY A O 1
ATOM 652 N N . ASP A 1 85 ? -2.798 -4.953 3.575 1.00 98.88 85 ASP A N 1
ATOM 653 C CA . ASP A 1 85 ? -3.526 -5.978 2.818 1.00 98.88 85 ASP A CA 1
ATOM 654 C C . ASP A 1 85 ? -3.813 -5.515 1.388 1.00 98.88 85 ASP A C 1
ATOM 656 O O . ASP A 1 85 ? -3.783 -6.307 0.447 1.00 98.88 85 ASP A O 1
ATOM 660 N N . HIS A 1 86 ? -4.035 -4.210 1.205 1.00 98.88 86 HIS A N 1
ATOM 661 C CA . HIS A 1 86 ? -4.213 -3.578 -0.102 1.00 98.88 86 HIS A CA 1
ATOM 662 C C . HIS A 1 86 ? -3.228 -2.425 -0.287 1.00 98.88 86 HIS A C 1
ATOM 664 O O . HIS A 1 86 ? -2.898 -1.748 0.683 1.00 98.88 86 HIS A O 1
ATOM 670 N N . VAL A 1 87 ? -2.845 -2.110 -1.528 1.00 98.88 87 VAL A N 1
ATOM 671 C CA . VAL A 1 87 ? -2.153 -0.849 -1.842 1.00 98.88 87 VAL A CA 1
ATOM 672 C C . VAL A 1 87 ? -2.538 -0.316 -3.217 1.00 98.88 87 VAL A C 1
ATOM 674 O O . VAL A 1 87 ? -2.675 -1.067 -4.180 1.00 98.88 87 VAL A O 1
ATOM 677 N N . HIS A 1 88 ? -2.688 1.002 -3.339 1.00 98.88 88 HIS A N 1
ATOM 678 C CA . HIS A 1 88 ? -2.903 1.643 -4.639 1.00 98.88 88 HIS A CA 1
ATOM 679 C C . HIS A 1 88 ? -1.715 1.399 -5.584 1.00 98.88 88 HIS A C 1
ATOM 681 O O . HIS A 1 88 ? -0.581 1.763 -5.277 1.00 98.88 88 HIS A O 1
ATOM 687 N N . ALA A 1 89 ? -1.991 0.832 -6.759 1.00 98.50 89 ALA A N 1
ATOM 688 C CA . ALA A 1 89 ? -0.991 0.432 -7.753 1.00 98.50 89 ALA A CA 1
ATOM 689 C C . ALA A 1 89 ? -1.071 1.250 -9.059 1.00 98.50 89 ALA A C 1
ATOM 691 O O . ALA A 1 89 ? -0.235 1.096 -9.941 1.00 98.50 89 ALA A O 1
ATOM 692 N N . GLY A 1 90 ? -2.015 2.189 -9.165 1.00 97.56 90 GLY A N 1
ATOM 693 C CA . GLY A 1 90 ? -2.237 2.982 -10.378 1.00 97.56 90 GLY A CA 1
ATOM 694 C C . GLY A 1 90 ? -3.231 2.324 -11.333 1.00 97.56 90 GLY A C 1
ATOM 695 O O . GLY A 1 90 ? -3.677 1.201 -11.115 1.00 97.56 90 GLY A O 1
ATOM 696 N N . THR A 1 91 ? -3.643 3.069 -12.355 1.00 97.94 91 THR A N 1
ATOM 697 C CA . THR A 1 91 ? -4.709 2.658 -13.285 1.00 97.94 91 THR A CA 1
ATOM 698 C C . THR A 1 91 ? -4.222 2.429 -14.706 1.00 97.94 91 THR A C 1
ATOM 700 O O . THR A 1 91 ? -4.945 1.801 -15.470 1.00 97.94 91 THR A O 1
ATOM 703 N N . VAL A 1 92 ? -3.035 2.931 -15.067 1.00 97.81 92 VAL A N 1
ATOM 704 C CA . VAL A 1 92 ? -2.490 3.003 -16.439 1.00 97.81 92 VAL A CA 1
ATOM 705 C C . VAL A 1 92 ? -3.312 3.908 -17.370 1.00 97.81 92 VAL A C 1
ATOM 707 O O . VAL A 1 92 ? -2.763 4.806 -17.994 1.00 97.81 92 VAL A O 1
ATOM 710 N N . VAL A 1 93 ? -4.629 3.711 -17.432 1.00 97.50 93 VAL A N 1
ATOM 711 C CA . VAL A 1 93 ? -5.566 4.407 -18.330 1.00 97.50 93 VAL A CA 1
ATOM 712 C C . VAL A 1 93 ? -6.328 5.562 -17.676 1.00 97.50 93 VAL A C 1
ATOM 714 O O . VAL A 1 93 ? -7.093 6.249 -18.343 1.00 97.50 93 VAL A O 1
ATOM 717 N N . GLY A 1 94 ? -6.184 5.743 -16.363 1.00 97.38 94 GLY A N 1
ATOM 718 C CA . GLY A 1 94 ? -6.903 6.781 -15.631 1.00 97.38 94 GLY A CA 1
ATOM 719 C C . GLY A 1 94 ? -6.180 8.127 -15.623 1.00 97.38 94 GLY A C 1
ATOM 720 O O . GLY A 1 94 ? -5.226 8.369 -16.354 1.00 97.38 94 GLY A O 1
ATOM 721 N N . LYS A 1 95 ? -6.614 9.022 -14.732 1.00 96.56 95 LYS A N 1
ATOM 722 C CA . LYS A 1 95 ? -6.133 10.418 -14.696 1.00 96.56 95 LYS A CA 1
ATOM 723 C C . LYS A 1 95 ? -4.714 10.613 -14.139 1.00 96.56 95 LYS A C 1
ATOM 725 O O . LYS A 1 95 ? -4.204 11.728 -14.168 1.00 96.56 95 LYS A O 1
ATOM 730 N N . LEU A 1 96 ? -4.126 9.584 -13.527 1.00 97.06 96 LEU A N 1
ATOM 731 C CA . LEU A 1 96 ? -2.807 9.639 -12.890 1.00 97.06 96 LEU A CA 1
ATOM 732 C C . LEU A 1 96 ? -1.821 8.788 -13.692 1.00 97.06 96 LEU A C 1
ATOM 734 O O . LEU A 1 96 ? -2.184 7.723 -14.182 1.00 97.06 96 LEU A O 1
ATOM 738 N N . GLU A 1 97 ? -0.578 9.254 -13.784 1.00 95.19 97 GLU A N 1
ATOM 739 C CA . GLU A 1 97 ? 0.489 8.603 -14.546 1.00 95.19 97 GLU A CA 1
ATOM 740 C C . GLU A 1 97 ? 0.748 7.153 -14.092 1.00 95.19 97 GLU A C 1
ATOM 742 O O . GLU A 1 97 ? 0.791 6.853 -12.896 1.00 95.19 97 GLU A O 1
ATOM 747 N N . GLY A 1 98 ? 0.956 6.262 -15.063 1.00 94.44 98 GLY A N 1
ATOM 748 C CA . GLY A 1 98 ? 1.379 4.881 -14.848 1.00 94.44 98 GLY A CA 1
ATOM 749 C C . GLY A 1 98 ? 1.668 4.184 -16.176 1.00 94.44 98 GLY A C 1
ATOM 750 O O . GLY A 1 98 ? 0.776 4.028 -17.001 1.00 94.44 98 GLY A O 1
ATOM 751 N N . GLU A 1 99 ? 2.915 3.770 -16.394 1.00 96.62 99 GLU A N 1
ATOM 752 C CA . GLU A 1 99 ? 3.307 2.992 -17.577 1.00 96.62 99 GLU A CA 1
ATOM 753 C C . GLU A 1 99 ? 2.923 1.516 -17.369 1.00 96.62 99 GLU A C 1
ATOM 755 O O . GLU A 1 99 ? 3.044 0.993 -16.257 1.00 96.62 99 GLU A O 1
ATOM 760 N N . ARG A 1 100 ? 2.408 0.855 -18.412 1.00 98.06 100 ARG A N 1
ATOM 761 C CA . ARG A 1 100 ? 1.790 -0.472 -18.322 1.00 98.06 100 ARG A CA 1
ATOM 762 C C . ARG A 1 100 ? 2.782 -1.547 -17.891 1.00 98.06 100 ARG A C 1
ATOM 764 O O . ARG A 1 100 ? 2.489 -2.265 -16.936 1.00 98.06 100 ARG A O 1
ATOM 771 N N . ASP A 1 101 ? 3.917 -1.671 -18.570 1.00 97.88 101 ASP A N 1
ATOM 772 C CA . ASP A 1 101 ? 4.862 -2.771 -18.340 1.00 97.88 101 ASP A CA 1
ATOM 773 C C . ASP A 1 101 ? 5.527 -2.650 -16.968 1.00 97.88 101 ASP A C 1
ATOM 775 O O . ASP A 1 101 ? 5.631 -3.624 -16.217 1.00 97.88 101 ASP A O 1
ATOM 779 N N . ILE A 1 102 ? 5.881 -1.425 -16.580 1.00 97.31 102 ILE A N 1
ATOM 780 C CA . ILE A 1 102 ? 6.366 -1.120 -15.237 1.00 97.31 102 ILE A CA 1
ATOM 781 C C . ILE A 1 102 ? 5.304 -1.433 -14.172 1.00 97.31 102 ILE A C 1
ATOM 783 O O . ILE A 1 102 ? 5.649 -1.967 -13.113 1.00 97.31 102 ILE A O 1
ATOM 787 N N . THR A 1 103 ? 4.029 -1.124 -14.441 1.00 98.50 103 THR A N 1
ATOM 788 C CA . THR A 1 103 ? 2.916 -1.412 -13.521 1.00 98.50 103 THR A CA 1
ATOM 789 C C . THR A 1 103 ? 2.719 -2.904 -13.321 1.00 98.50 103 THR A C 1
ATOM 791 O O . THR A 1 103 ? 2.612 -3.347 -12.179 1.00 98.50 103 THR A O 1
ATOM 794 N N . LEU A 1 104 ? 2.747 -3.688 -14.400 1.00 98.62 104 LEU A N 1
ATOM 795 C CA . LEU A 1 104 ? 2.697 -5.147 -14.313 1.00 98.62 104 LEU A CA 1
ATOM 796 C C . LEU A 1 104 ? 3.838 -5.684 -13.440 1.00 98.62 104 LEU A C 1
ATOM 798 O O . LEU A 1 104 ? 3.582 -6.451 -12.519 1.00 98.62 104 LEU A O 1
ATOM 802 N N . GLY A 1 105 ? 5.064 -5.189 -13.635 1.00 98.62 105 GLY A N 1
ATOM 803 C CA . GLY A 1 105 ? 6.214 -5.610 -12.834 1.00 98.62 105 GLY A CA 1
ATOM 804 C C . GLY A 1 105 ? 6.022 -5.423 -11.327 1.00 98.62 105 GLY A C 1
ATOM 805 O O . GLY A 1 105 ? 6.260 -6.347 -10.551 1.00 98.62 105 GLY A O 1
ATOM 806 N N . PHE A 1 106 ? 5.591 -4.241 -10.868 1.00 98.38 106 PHE A N 1
ATOM 807 C CA . PHE A 1 106 ? 5.395 -4.045 -9.426 1.00 98.38 106 PHE A CA 1
ATOM 808 C C . PHE A 1 106 ? 4.082 -4.630 -8.883 1.00 98.38 106 PHE A C 1
ATOM 810 O O . PHE A 1 106 ? 3.988 -4.833 -7.676 1.00 98.38 106 PHE A O 1
ATOM 817 N N . VAL A 1 107 ? 3.097 -4.935 -9.734 1.00 98.81 107 VAL A N 1
ATOM 818 C CA . VAL A 1 107 ? 1.929 -5.749 -9.359 1.00 98.81 107 VAL A CA 1
ATOM 819 C C . VAL A 1 107 ? 2.353 -7.184 -9.043 1.00 98.81 107 VAL A C 1
ATOM 821 O O . VAL A 1 107 ? 1.924 -7.722 -8.023 1.00 98.81 107 VAL A O 1
ATOM 824 N N . ASP A 1 108 ? 3.239 -7.769 -9.849 1.00 98.75 108 ASP A N 1
ATOM 825 C CA . ASP A 1 108 ? 3.799 -9.101 -9.593 1.00 98.75 108 ASP A CA 1
ATOM 826 C C . ASP A 1 108 ? 4.603 -9.086 -8.276 1.00 98.75 108 ASP A C 1
ATOM 828 O O . ASP A 1 108 ? 4.382 -9.910 -7.393 1.00 98.75 108 ASP A O 1
ATOM 832 N N . LEU A 1 109 ? 5.428 -8.050 -8.047 1.00 98.88 109 LEU A N 1
ATOM 833 C CA . LEU A 1 109 ? 6.155 -7.869 -6.776 1.00 98.88 109 LEU A CA 1
ATOM 834 C C . LEU A 1 109 ? 5.254 -7.771 -5.534 1.00 98.88 109 LEU A C 1
ATOM 836 O O . LEU A 1 109 ? 5.713 -8.083 -4.430 1.00 98.88 109 LEU A O 1
ATOM 840 N N . LEU A 1 110 ? 4.018 -7.293 -5.684 1.00 98.81 110 LEU A N 1
ATOM 841 C CA . LEU A 1 110 ? 3.058 -7.180 -4.587 1.00 98.81 110 LEU A CA 1
ATOM 842 C C . LEU A 1 110 ? 2.352 -8.504 -4.295 1.00 98.81 110 LEU A C 1
ATOM 844 O O . LEU A 1 110 ? 2.063 -8.763 -3.132 1.00 98.81 110 LEU A O 1
ATOM 848 N N . ARG A 1 111 ? 2.075 -9.330 -5.309 1.00 98.75 111 ARG A N 1
ATOM 849 C CA . ARG A 1 111 ? 1.216 -10.516 -5.166 1.00 98.75 111 ARG A CA 1
ATOM 850 C C . ARG A 1 111 ? 1.978 -11.828 -5.088 1.00 98.75 111 ARG A C 1
ATOM 852 O O . ARG A 1 111 ? 1.609 -12.685 -4.291 1.00 98.75 111 ARG A O 1
ATOM 859 N N . ASP A 1 112 ? 3.003 -11.980 -5.912 1.00 98.75 112 ASP A N 1
ATOM 860 C CA . ASP A 1 112 ? 3.592 -13.284 -6.182 1.00 98.75 112 ASP A CA 1
ATOM 861 C C . ASP A 1 112 ? 4.626 -13.639 -5.112 1.00 98.75 112 ASP A C 1
ATOM 863 O O . ASP A 1 112 ? 5.158 -12.761 -4.422 1.00 98.75 112 ASP A O 1
ATOM 867 N N . ASP A 1 113 ? 4.897 -14.931 -4.949 1.00 98.81 113 ASP A N 1
ATOM 868 C CA . ASP A 1 113 ? 5.902 -15.419 -3.997 1.00 98.81 113 ASP A CA 1
ATOM 869 C C . ASP A 1 113 ? 7.321 -15.320 -4.574 1.00 98.81 113 ASP A C 1
ATOM 871 O O . ASP A 1 113 ? 8.268 -14.975 -3.876 1.00 98.81 113 ASP A O 1
ATOM 875 N N . PHE A 1 114 ? 7.458 -15.528 -5.885 1.00 98.81 114 PHE A N 1
ATOM 876 C CA . PHE A 1 114 ? 8.734 -15.492 -6.587 1.00 98.81 114 PHE A CA 1
ATOM 877 C C . PHE A 1 114 ? 8.602 -14.726 -7.903 1.00 98.81 114 PHE A C 1
ATOM 879 O O . PHE A 1 114 ? 7.761 -15.053 -8.738 1.00 98.81 114 PHE A O 1
ATOM 886 N N . ILE A 1 115 ? 9.437 -13.704 -8.092 1.00 98.75 115 ILE A N 1
ATOM 887 C CA . ILE A 1 115 ? 9.426 -12.824 -9.264 1.00 98.75 115 ILE A CA 1
ATOM 888 C C . ILE A 1 115 ? 10.818 -12.823 -9.883 1.00 98.75 115 ILE A C 1
ATOM 890 O O . ILE A 1 115 ? 11.775 -12.348 -9.268 1.00 98.75 115 ILE A O 1
ATOM 894 N N . GLU A 1 116 ? 10.940 -13.320 -11.111 1.00 98.69 116 GLU A N 1
ATOM 895 C CA . GLU A 1 116 ? 12.207 -13.334 -11.839 1.00 98.69 116 GLU A CA 1
ATOM 896 C C . GLU A 1 116 ? 12.659 -11.933 -12.268 1.00 98.69 116 GLU A C 1
ATOM 898 O O . GLU A 1 116 ? 11.871 -11.008 -12.475 1.00 98.69 116 GLU A O 1
ATOM 903 N N . LYS A 1 117 ? 13.974 -11.768 -12.428 1.00 98.75 117 LYS A N 1
ATOM 904 C CA . LYS A 1 117 ? 14.554 -10.568 -13.028 1.00 98.75 117 LYS A CA 1
ATOM 905 C C . LYS A 1 117 ? 14.043 -10.374 -14.461 1.00 98.75 117 LYS A C 1
ATOM 907 O O . LYS A 1 117 ? 14.428 -11.107 -15.364 1.00 98.75 117 LYS A O 1
ATOM 912 N N . ASP A 1 118 ? 13.326 -9.279 -14.683 1.00 98.62 118 ASP A N 1
ATOM 913 C CA . ASP A 1 118 ? 12.862 -8.833 -15.996 1.00 98.62 118 ASP A CA 1
ATOM 914 C C . ASP A 1 118 ? 13.037 -7.316 -16.160 1.00 98.62 118 ASP A C 1
ATOM 916 O O . ASP A 1 118 ? 12.291 -6.496 -15.622 1.00 98.62 118 ASP A O 1
ATOM 920 N N . ARG A 1 119 ? 14.032 -6.921 -16.959 1.00 98.19 119 ARG A N 1
ATOM 921 C CA . ARG A 1 119 ? 14.346 -5.507 -17.202 1.00 98.19 119 ARG A CA 1
ATOM 922 C C . ARG A 1 119 ? 13.295 -4.790 -18.045 1.00 98.19 119 ARG A C 1
ATOM 924 O O . ARG A 1 119 ? 13.218 -3.569 -17.920 1.00 98.19 119 ARG A O 1
ATOM 931 N N . SER A 1 120 ? 12.501 -5.506 -18.844 1.00 98.12 120 SER A N 1
ATOM 932 C CA . SER A 1 120 ? 11.427 -4.912 -19.650 1.00 98.12 120 SER A CA 1
ATOM 933 C C . SER A 1 120 ? 10.293 -4.381 -18.767 1.00 98.12 120 SER A C 1
ATOM 935 O O . SER A 1 120 ? 9.789 -3.289 -19.004 1.00 98.12 120 SER A O 1
ATOM 937 N N . ARG A 1 121 ? 10.017 -5.062 -17.648 1.00 98.44 121 ARG A N 1
ATOM 938 C CA . ARG A 1 121 ? 9.091 -4.623 -16.586 1.00 98.44 121 ARG A CA 1
ATOM 939 C C . ARG A 1 121 ? 9.764 -3.837 -15.454 1.00 98.44 121 ARG A C 1
ATOM 941 O O . ARG A 1 121 ? 9.176 -3.568 -14.404 1.00 98.44 121 ARG A O 1
ATOM 948 N N . GLY A 1 122 ? 11.030 -3.459 -15.631 1.00 98.06 122 GLY A N 1
ATOM 949 C CA . GLY A 1 122 ? 11.804 -2.719 -14.635 1.00 98.06 122 GLY A CA 1
ATOM 950 C C . GLY A 1 122 ? 12.147 -3.514 -13.368 1.00 98.06 122 GLY A C 1
ATOM 951 O O . GLY A 1 122 ? 12.426 -2.913 -12.331 1.00 98.06 122 GLY A O 1
ATOM 952 N N . ILE A 1 123 ? 12.151 -4.844 -13.422 1.00 98.75 123 ILE A N 1
ATOM 953 C CA . ILE A 1 123 ? 12.612 -5.728 -12.350 1.00 98.75 123 ILE A CA 1
ATOM 954 C C . ILE A 1 123 ? 14.109 -6.000 -12.538 1.00 98.75 123 ILE A C 1
ATOM 956 O O . ILE A 1 123 ? 14.551 -6.688 -13.455 1.00 98.75 123 ILE A O 1
ATOM 960 N N . TYR A 1 124 ? 14.929 -5.411 -11.669 1.00 98.56 124 TYR A N 1
ATOM 961 C CA . TYR A 1 124 ? 16.393 -5.476 -11.788 1.00 98.56 124 TYR A CA 1
ATOM 962 C C . TYR A 1 124 ? 17.001 -6.710 -11.120 1.00 98.56 124 TYR A C 1
ATOM 964 O O . TYR A 1 124 ? 18.080 -7.151 -11.523 1.00 98.56 124 TYR A O 1
ATOM 972 N N . PHE A 1 125 ? 16.300 -7.260 -10.132 1.00 98.81 125 PHE A N 1
ATOM 973 C CA . PHE A 1 125 ? 16.722 -8.388 -9.315 1.00 98.81 125 PHE A CA 1
ATOM 974 C C . PHE A 1 125 ? 15.547 -9.337 -9.142 1.00 98.81 125 PHE A C 1
ATOM 976 O O . PHE A 1 125 ? 14.428 -8.868 -8.915 1.00 98.81 125 PHE A O 1
ATOM 983 N N . THR A 1 126 ? 15.828 -10.636 -9.208 1.00 98.81 126 THR A N 1
ATOM 984 C CA . THR A 1 126 ? 14.889 -11.666 -8.769 1.00 98.81 126 THR A CA 1
ATOM 985 C C . THR A 1 126 ? 14.521 -11.410 -7.308 1.00 98.81 126 THR A C 1
ATOM 987 O O . THR A 1 126 ? 15.387 -11.052 -6.506 1.00 98.81 126 THR A O 1
ATOM 990 N N . GLN A 1 127 ? 13.242 -11.540 -6.975 1.00 98.88 127 GLN A N 1
ATOM 991 C CA . GLN A 1 127 ? 12.718 -11.358 -5.628 1.00 98.88 127 GLN A CA 1
ATOM 992 C C . GLN A 1 127 ? 12.000 -12.630 -5.195 1.00 98.88 127 GLN A C 1
ATOM 994 O O . GLN A 1 127 ? 11.025 -13.017 -5.826 1.00 98.88 127 GLN A O 1
ATOM 999 N N . ASP A 1 128 ? 12.463 -13.214 -4.097 1.00 98.81 128 ASP A N 1
ATOM 1000 C CA . ASP A 1 128 ? 11.791 -14.298 -3.384 1.00 98.81 128 ASP A CA 1
ATOM 1001 C C . ASP A 1 128 ? 11.190 -13.730 -2.091 1.00 98.81 128 ASP A C 1
ATOM 1003 O O . ASP A 1 128 ? 11.840 -12.932 -1.402 1.00 98.81 128 ASP A O 1
ATOM 1007 N N . TRP A 1 129 ? 9.937 -14.067 -1.811 1.00 98.81 129 TRP A N 1
ATOM 1008 C CA . TRP A 1 129 ? 9.179 -13.630 -0.643 1.00 98.81 129 TRP A CA 1
ATOM 1009 C C . TRP A 1 129 ? 8.973 -14.725 0.395 1.00 98.81 129 TRP A C 1
ATOM 1011 O O . TRP A 1 129 ? 8.474 -14.408 1.477 1.00 98.81 129 TRP A O 1
ATOM 1021 N N . VAL A 1 130 ? 9.394 -15.962 0.111 1.00 98.62 130 VAL A N 1
ATOM 1022 C CA . VAL A 1 130 ? 9.406 -17.088 1.053 1.00 98.62 130 VAL A CA 1
ATOM 1023 C C . VAL A 1 130 ? 8.119 -17.194 1.882 1.00 98.62 130 VAL A C 1
ATOM 1025 O O . VAL A 1 130 ? 8.142 -17.260 3.111 1.00 98.62 130 VAL A O 1
ATOM 1028 N N . SER A 1 131 ? 6.979 -17.206 1.188 1.00 98.44 131 SER A N 1
ATOM 1029 C CA . SER A 1 131 ? 5.617 -17.298 1.734 1.00 98.44 131 SER A CA 1
ATOM 1030 C C . SER A 1 131 ? 5.084 -16.056 2.461 1.00 98.44 131 SER A C 1
ATOM 1032 O O . SER A 1 131 ? 4.040 -16.133 3.116 1.00 98.44 131 SER A O 1
ATOM 1034 N N . MET A 1 132 ? 5.732 -14.891 2.342 1.00 98.75 132 MET A N 1
ATOM 1035 C CA . MET A 1 132 ? 5.133 -13.636 2.806 1.00 98.75 132 MET A CA 1
ATOM 1036 C C . MET A 1 132 ? 3.809 -13.389 2.060 1.00 98.75 132 MET A C 1
ATOM 1038 O O . MET A 1 132 ? 3.805 -13.408 0.824 1.00 98.75 132 MET A O 1
ATOM 1042 N N . PRO A 1 133 ? 2.695 -13.100 2.763 1.00 98.75 133 PRO A N 1
ATOM 1043 C CA . PRO A 1 133 ? 1.414 -12.838 2.118 1.00 98.75 133 PRO A CA 1
ATOM 1044 C C . PRO A 1 133 ? 1.508 -11.784 1.008 1.00 98.75 133 PRO A C 1
ATOM 1046 O O . PRO A 1 133 ? 2.262 -10.809 1.104 1.00 98.75 133 PRO A O 1
ATOM 1049 N N . GLY A 1 134 ? 0.749 -12.002 -0.064 1.00 98.69 134 GLY A N 1
ATOM 1050 C CA . GLY A 1 134 ? 0.586 -11.022 -1.132 1.00 98.69 134 GLY A CA 1
ATOM 1051 C C . GLY A 1 134 ? -0.275 -9.837 -0.688 1.00 98.69 134 GLY A C 1
ATOM 1052 O O . GLY A 1 134 ? -1.106 -9.954 0.208 1.00 98.69 134 GLY A O 1
ATOM 1053 N N . VAL A 1 135 ? -0.095 -8.703 -1.358 1.00 98.88 135 VAL A N 1
ATOM 1054 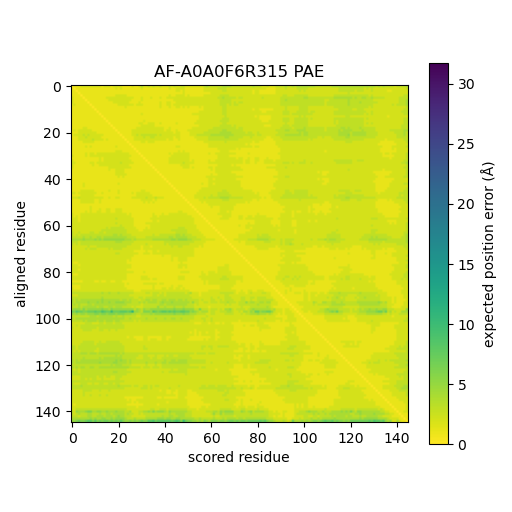C CA . VAL A 1 135 ? -0.874 -7.471 -1.183 1.00 98.88 135 VAL A CA 1
ATOM 1055 C C . VAL A 1 135 ? -1.759 -7.281 -2.409 1.00 98.88 135 VAL A C 1
ATOM 1057 O O . VAL A 1 135 ? -1.273 -7.344 -3.542 1.00 98.88 135 VAL A O 1
ATOM 1060 N N . LEU A 1 136 ? -3.052 -7.013 -2.217 1.00 98.81 136 LEU A N 1
ATOM 1061 C CA . LEU A 1 136 ? -3.964 -6.786 -3.336 1.00 98.81 136 LEU A CA 1
ATOM 1062 C C . LEU A 1 136 ? -3.725 -5.394 -3.956 1.00 98.81 136 LEU A C 1
ATOM 1064 O O . LEU A 1 136 ? -3.884 -4.371 -3.278 1.00 98.81 136 LEU A O 1
ATOM 1068 N N . PRO A 1 137 ? -3.359 -5.316 -5.248 1.00 98.75 137 PRO A N 1
ATOM 1069 C CA . PRO A 1 137 ? -3.164 -4.046 -5.928 1.00 98.75 137 PRO A CA 1
ATOM 1070 C C . PRO A 1 137 ? -4.514 -3.383 -6.224 1.00 98.75 137 PRO A C 1
ATOM 1072 O O . PRO A 1 137 ? -5.431 -4.007 -6.755 1.00 98.75 137 PRO A O 1
ATOM 1075 N N . VAL A 1 138 ? -4.621 -2.089 -5.929 1.00 98.81 138 VAL A N 1
ATOM 1076 C CA . VAL A 1 138 ? -5.842 -1.299 -6.128 1.00 98.81 138 VAL A CA 1
ATOM 1077 C C . VAL A 1 138 ? -5.658 -0.323 -7.287 1.00 98.81 138 VAL A C 1
ATOM 1079 O O . VAL A 1 138 ? -4.820 0.583 -7.231 1.00 98.81 138 VAL A O 1
ATOM 1082 N N . ALA A 1 139 ? -6.479 -0.476 -8.326 1.00 98.56 139 ALA A N 1
ATOM 1083 C CA . ALA A 1 139 ? -6.594 0.485 -9.417 1.00 98.56 139 ALA A CA 1
ATOM 1084 C C . ALA A 1 139 ? -7.638 1.553 -9.059 1.00 98.56 139 ALA A C 1
ATOM 1086 O O . ALA A 1 139 ? -8.810 1.252 -8.853 1.00 98.56 139 ALA A O 1
ATOM 1087 N N . SER A 1 140 ? -7.217 2.814 -8.958 1.00 98.12 140 SER A N 1
ATOM 1088 C CA . SER A 1 140 ? -8.109 3.935 -8.644 1.00 98.12 140 SER A CA 1
ATOM 1089 C C . SER A 1 140 ? -7.600 5.249 -9.235 1.00 98.12 140 SER A C 1
ATOM 1091 O O . SER A 1 140 ? -6.396 5.513 -9.233 1.00 98.12 140 SER A O 1
ATOM 1093 N N . GLY A 1 141 ? -8.530 6.077 -9.719 1.00 95.69 141 GLY A N 1
ATOM 1094 C CA . GLY A 1 141 ? -8.268 7.428 -10.213 1.00 95.69 141 GLY A CA 1
ATOM 1095 C C . GLY A 1 141 ? -8.734 7.655 -11.649 1.00 95.69 141 GLY A C 1
ATOM 1096 O O . GLY A 1 141 ? -7.992 7.388 -12.588 1.00 95.69 141 GLY A O 1
ATOM 1097 N N . GLY A 1 142 ? -9.926 8.240 -11.814 1.00 97.12 142 GLY A N 1
ATOM 1098 C CA . GLY A 1 142 ? -10.424 8.707 -13.117 1.00 97.12 142 GLY A CA 1
ATOM 1099 C C . GLY A 1 142 ? -10.709 7.593 -14.127 1.00 97.12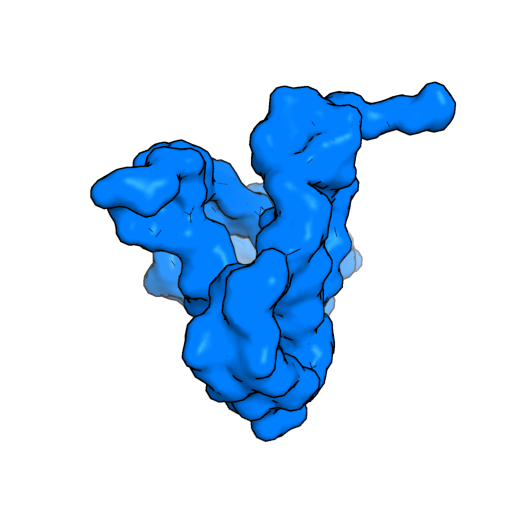 142 GLY A C 1
ATOM 1100 O O . GLY A 1 142 ? -10.417 7.773 -15.299 1.00 97.12 142 GLY A O 1
ATOM 1101 N N . ILE A 1 143 ? -11.223 6.453 -13.663 1.00 97.00 143 ILE A N 1
ATOM 1102 C CA . ILE A 1 143 ? -11.705 5.350 -14.504 1.00 97.00 143 ILE A CA 1
ATOM 1103 C C . ILE A 1 143 ? -13.236 5.389 -14.561 1.00 97.00 143 ILE A C 1
ATOM 1105 O O . ILE A 1 143 ? -13.875 5.770 -13.578 1.00 97.00 143 ILE A O 1
ATOM 1109 N N . HIS A 1 144 ? -13.813 5.008 -15.694 1.00 97.00 144 HIS A N 1
ATOM 1110 C CA . HIS A 1 144 ? -15.257 4.922 -15.923 1.00 97.00 144 HIS A CA 1
ATOM 1111 C C . HIS A 1 144 ? -15.559 3.763 -16.887 1.00 97.00 144 HIS A C 1
ATOM 1113 O O . HIS A 1 144 ? -14.630 3.198 -17.468 1.00 97.00 144 HIS A O 1
ATOM 1119 N N . VAL A 1 145 ? -16.841 3.395 -17.000 1.00 95.19 145 VAL A N 1
ATOM 1120 C CA . VAL A 1 145 ? -17.337 2.384 -17.953 1.00 95.19 145 VAL A CA 1
ATOM 1121 C C . VAL A 1 145 ? -17.376 2.902 -19.386 1.00 95.19 145 VAL A C 1
ATOM 1123 O O . VAL A 1 145 ? -17.307 4.145 -19.564 1.00 95.19 145 VAL A O 1
#